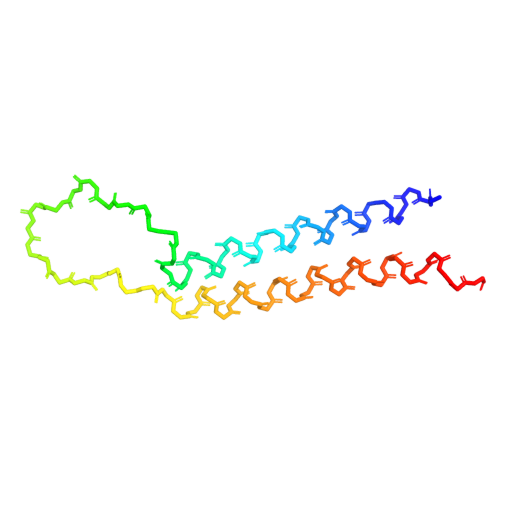Protein AF-A0A498H1Q7-F1 (afdb_monomer_lite)

Radius of gyration: 17.78 Å; chains: 1; bounding box: 58×13×40 Å

pLDDT: mean 75.41, std 15.22, range [46.88, 93.69]

Organism: NCBI:txid1550565

Secondary structure (DSSP, 8-state):
--HHHHHHHHHHHHHHHHHHHHHHHHTTSS----S---S------S--HHHHHHHHHHHHHHHHHHHHHHHHHH--

Structure (mmCIF, N/CA/C/O backbone):
data_AF-A0A498H1Q7-F1
#
_entry.id   AF-A0A498H1Q7-F1
#
loop_
_atom_site.group_PDB
_atom_site.id
_atom_site.type_symbol
_atom_site.label_atom_id
_atom_site.label_alt_id
_atom_site.label_comp_id
_atom_site.label_asym_id
_atom_site.label_entity_id
_atom_site.label_seq_id
_atom_site.pdbx_PDB_ins_code
_atom_site.Cartn_x
_atom_site.Cartn_y
_atom_site.Cartn_z
_atom_site.occupancy
_atom_site.B_iso_or_equiv
_atom_site.auth_seq_id
_atom_site.auth_comp_id
_atom_site.auth_asym_id
_atom_site.auth_atom_id
_atom_site.pdbx_PDB_model_num
ATOM 1 N N . MET A 1 1 ? -15.309 4.809 18.363 1.00 58.47 1 MET A N 1
ATOM 2 C CA . MET A 1 1 ? -14.656 3.878 17.414 1.00 58.47 1 MET A CA 1
ATOM 3 C C . MET A 1 1 ? -14.364 2.581 18.143 1.00 58.47 1 MET A C 1
ATOM 5 O O . MET A 1 1 ? -13.636 2.600 19.124 1.00 58.47 1 MET A O 1
ATOM 9 N N . ASN A 1 2 ? -14.971 1.476 17.715 1.00 75.62 2 ASN A N 1
ATOM 10 C CA . ASN A 1 2 ? -14.713 0.161 18.300 1.00 75.62 2 ASN A CA 1
ATOM 11 C C . ASN A 1 2 ? -13.294 -0.311 17.940 1.00 75.62 2 ASN A C 1
ATOM 13 O O . ASN A 1 2 ? -12.831 -0.061 16.827 1.00 75.62 2 ASN A O 1
ATOM 17 N N . GLY A 1 3 ? -12.622 -1.053 18.829 1.00 78.94 3 GLY A N 1
ATOM 18 C CA . GLY A 1 3 ? -11.252 -1.544 18.587 1.00 78.94 3 GLY A CA 1
ATOM 19 C C . GLY A 1 3 ? -11.108 -2.354 17.289 1.00 78.94 3 GLY A C 1
ATOM 20 O O . GLY A 1 3 ? -10.125 -2.216 16.568 1.00 78.94 3 GLY A O 1
ATOM 21 N N . LYS A 1 4 ? -12.155 -3.101 16.911 1.00 80.25 4 LYS A N 1
ATOM 22 C CA . LYS A 1 4 ? -12.228 -3.849 15.643 1.00 80.25 4 LYS A CA 1
ATOM 23 C C . LYS A 1 4 ? -12.194 -2.942 14.400 1.00 80.25 4 LYS A C 1
ATOM 25 O O . LYS A 1 4 ? -11.674 -3.340 13.365 1.00 80.25 4 LYS A O 1
ATOM 30 N N . GLN A 1 5 ? -12.734 -1.725 14.491 1.00 80.12 5 GLN A N 1
ATOM 31 C CA . GLN A 1 5 ? -12.746 -0.755 13.388 1.00 80.12 5 GLN A CA 1
ATOM 32 C C . GLN A 1 5 ? -11.383 -0.079 13.228 1.00 80.12 5 GLN A C 1
ATOM 34 O O . GLN A 1 5 ? -10.922 0.090 12.104 1.00 80.12 5 GLN A O 1
ATOM 39 N N . ILE A 1 6 ? -10.726 0.253 14.346 1.00 85.12 6 ILE A N 1
ATOM 40 C CA . ILE A 1 6 ? -9.364 0.806 14.348 1.00 85.12 6 ILE A CA 1
ATOM 41 C C . ILE A 1 6 ? -8.389 -0.213 13.760 1.00 85.12 6 ILE A C 1
ATOM 43 O O . ILE A 1 6 ? -7.615 0.129 12.872 1.00 85.12 6 ILE A O 1
ATOM 47 N N . ALA A 1 7 ? -8.481 -1.476 14.188 1.00 87.50 7 ALA A N 1
ATOM 48 C CA . ALA A 1 7 ? -7.670 -2.556 13.636 1.00 87.50 7 ALA A CA 1
ATOM 49 C C . ALA A 1 7 ? -7.880 -2.714 12.119 1.00 87.50 7 ALA A C 1
ATOM 51 O O . ALA A 1 7 ? -6.908 -2.812 11.376 1.00 87.50 7 ALA A O 1
ATOM 52 N N . GLY A 1 8 ? -9.133 -2.663 11.649 1.00 85.56 8 GLY A N 1
ATOM 53 C CA . GLY A 1 8 ? -9.447 -2.707 10.217 1.00 85.56 8 GLY A CA 1
ATOM 54 C C . GLY A 1 8 ? -8.874 -1.523 9.431 1.00 85.56 8 GLY A C 1
ATOM 55 O O . GLY A 1 8 ? -8.303 -1.719 8.361 1.00 85.56 8 GLY A O 1
ATOM 56 N N . ALA A 1 9 ? -8.956 -0.308 9.978 1.00 87.62 9 ALA A N 1
ATOM 57 C CA . ALA A 1 9 ? -8.399 0.888 9.350 1.00 87.62 9 ALA A CA 1
ATOM 58 C C . ALA A 1 9 ? -6.863 0.855 9.287 1.00 87.62 9 ALA A C 1
ATOM 60 O O . ALA A 1 9 ? -6.295 1.173 8.246 1.00 87.62 9 ALA A O 1
ATOM 61 N N . LEU A 1 10 ? -6.193 0.426 10.363 1.00 90.81 10 LEU A N 1
ATOM 62 C CA . LEU A 1 10 ? -4.733 0.275 10.397 1.00 90.81 10 LEU A CA 1
ATOM 63 C C . LEU A 1 10 ? -4.252 -0.793 9.415 1.00 90.81 10 LEU A C 1
ATOM 65 O O . LEU A 1 10 ? -3.298 -0.568 8.675 1.00 90.81 10 LEU A O 1
ATOM 69 N N . PHE A 1 11 ? -4.937 -1.935 9.371 1.00 90.81 11 PHE A N 1
ATOM 70 C CA . PHE A 1 11 ? -4.617 -3.009 8.438 1.00 90.81 11 PHE A CA 1
ATOM 71 C C . PHE A 1 11 ? -4.824 -2.577 6.980 1.00 90.81 11 PHE A C 1
ATOM 73 O O . PHE A 1 11 ? -3.955 -2.794 6.138 1.00 90.81 11 PHE A O 1
ATOM 80 N N . GLY A 1 12 ? -5.934 -1.895 6.686 1.00 88.81 12 GLY A N 1
ATOM 81 C CA . GLY A 1 12 ? -6.190 -1.327 5.364 1.00 88.81 12 GLY A CA 1
ATOM 82 C C . GLY A 1 12 ? -5.152 -0.275 4.964 1.00 88.81 12 GLY A C 1
ATOM 83 O O . GLY A 1 12 ? -4.669 -0.300 3.835 1.00 88.81 12 GLY A O 1
ATOM 84 N N . ALA A 1 13 ? -4.748 0.599 5.894 1.00 91.38 13 ALA A N 1
ATOM 85 C CA . ALA A 1 13 ? -3.691 1.584 5.667 1.00 91.38 13 ALA A CA 1
ATOM 86 C C . ALA A 1 13 ? -2.351 0.910 5.357 1.00 91.38 13 ALA A C 1
ATOM 88 O O . ALA A 1 13 ? -1.695 1.282 4.389 1.00 91.38 13 ALA A O 1
ATOM 89 N N . PHE A 1 14 ? -1.978 -0.118 6.120 1.00 93.69 14 PHE A N 1
ATOM 90 C CA . PHE A 1 14 ? -0.754 -0.879 5.885 1.00 93.69 14 PHE A CA 1
ATOM 91 C C . PHE A 1 14 ? -0.726 -1.502 4.483 1.00 93.69 14 PHE A C 1
ATOM 93 O O . PHE A 1 14 ? 0.240 -1.317 3.744 1.00 93.69 14 PHE A O 1
ATOM 100 N N . ILE A 1 15 ? -1.812 -2.173 4.084 1.00 91.69 15 ILE A N 1
ATOM 101 C CA . ILE A 1 15 ? -1.949 -2.764 2.745 1.00 91.69 15 ILE A CA 1
ATOM 102 C C . ILE A 1 15 ? -1.889 -1.686 1.659 1.00 91.69 15 ILE A C 1
ATOM 104 O O . ILE A 1 15 ? -1.194 -1.866 0.660 1.00 91.69 15 ILE A O 1
ATOM 108 N N . ALA A 1 16 ? -2.577 -0.559 1.853 1.00 90.81 16 ALA A N 1
ATOM 109 C CA . ALA A 1 16 ? -2.565 0.537 0.894 1.00 90.81 16 ALA A CA 1
ATOM 110 C C . ALA A 1 16 ? -1.142 1.086 0.700 1.00 90.81 16 ALA A C 1
ATOM 112 O O . ALA A 1 16 ? -0.663 1.157 -0.429 1.00 90.81 16 ALA A O 1
ATOM 113 N N . PHE A 1 17 ? -0.422 1.400 1.779 1.00 90.94 17 PHE A N 1
ATOM 114 C CA . PHE A 1 17 ? 0.957 1.884 1.680 1.00 90.94 17 PHE A CA 1
ATOM 115 C C . PHE A 1 17 ? 1.880 0.875 0.996 1.00 90.94 17 PHE A C 1
ATOM 117 O O . PHE A 1 17 ? 2.669 1.264 0.138 1.00 90.94 17 PHE A O 1
ATOM 124 N N . LEU A 1 18 ? 1.753 -0.414 1.312 1.00 92.19 18 LEU A N 1
ATOM 125 C CA . LEU A 1 18 ? 2.554 -1.461 0.682 1.00 92.19 18 LEU A CA 1
ATOM 126 C C . LEU A 1 18 ? 2.274 -1.560 -0.826 1.00 92.19 18 LEU A C 1
ATOM 128 O O . LEU A 1 18 ? 3.212 -1.595 -1.620 1.00 92.19 18 LEU A O 1
ATOM 132 N N . GLY A 1 19 ? 1.003 -1.522 -1.236 1.00 90.06 19 GLY A N 1
ATOM 133 C CA . GLY A 1 19 ? 0.617 -1.499 -2.650 1.00 90.06 19 GLY A CA 1
ATOM 134 C C . GLY A 1 19 ? 1.136 -0.264 -3.390 1.00 90.06 19 GLY A C 1
ATOM 135 O O . GLY A 1 19 ? 1.684 -0.384 -4.485 1.00 90.06 19 GLY A O 1
ATOM 136 N N . LEU A 1 20 ? 1.051 0.914 -2.766 1.00 88.25 20 LEU A N 1
ATOM 137 C CA . LEU A 1 20 ? 1.575 2.159 -3.330 1.00 88.25 20 LEU A CA 1
ATOM 138 C C . LEU A 1 20 ? 3.096 2.092 -3.532 1.00 88.25 20 LEU A C 1
ATOM 140 O O . LEU A 1 20 ? 3.592 2.465 -4.593 1.00 88.25 20 LEU A O 1
ATOM 144 N N . LEU A 1 21 ? 3.835 1.575 -2.547 1.00 87.00 21 LEU A N 1
ATOM 145 C CA . LEU A 1 21 ? 5.283 1.388 -2.652 1.00 87.00 21 LEU A CA 1
ATOM 146 C C . LEU A 1 21 ? 5.652 0.380 -3.742 1.00 87.00 21 LEU A C 1
ATOM 148 O O . LEU A 1 21 ? 6.645 0.587 -4.440 1.00 87.00 21 LEU A O 1
ATOM 152 N N . TRP A 1 22 ? 4.870 -0.687 -3.921 1.00 84.31 22 TRP A N 1
ATOM 153 C CA . TRP A 1 22 ? 5.082 -1.629 -5.022 1.00 84.31 22 TRP A CA 1
ATOM 154 C C . TRP A 1 22 ? 4.822 -1.000 -6.383 1.00 84.31 22 TRP A C 1
ATOM 156 O O . TRP A 1 22 ? 5.592 -1.219 -7.313 1.00 84.31 22 TRP A O 1
ATOM 166 N N . PHE A 1 23 ? 3.768 -0.193 -6.492 1.00 83.12 23 PHE A N 1
ATOM 167 C CA . PHE A 1 23 ? 3.437 0.519 -7.719 1.00 83.12 23 PHE A CA 1
ATOM 168 C C . PHE A 1 23 ? 4.561 1.482 -8.116 1.00 83.12 23 PHE A C 1
ATOM 170 O O . PHE A 1 23 ? 5.008 1.484 -9.262 1.00 83.12 23 PHE A O 1
ATOM 177 N N . LEU A 1 24 ? 5.067 2.257 -7.155 1.00 81.56 24 LEU A N 1
ATOM 178 C CA . LEU A 1 24 ? 6.169 3.201 -7.357 1.00 81.56 24 LEU A CA 1
ATOM 179 C C . LEU A 1 24 ? 7.491 2.513 -7.737 1.00 81.56 24 LEU A C 1
ATOM 181 O O . LEU A 1 24 ? 8.256 3.064 -8.527 1.00 81.56 24 LEU A O 1
ATOM 185 N N . GLN A 1 25 ? 7.748 1.315 -7.204 1.00 80.88 25 GLN A N 1
ATOM 186 C CA . GLN A 1 25 ? 8.898 0.487 -7.589 1.00 80.88 25 GLN A CA 1
ATOM 187 C C . GLN A 1 25 ? 8.715 -0.145 -8.975 1.00 80.88 25 GLN A C 1
ATOM 189 O O . GLN A 1 25 ?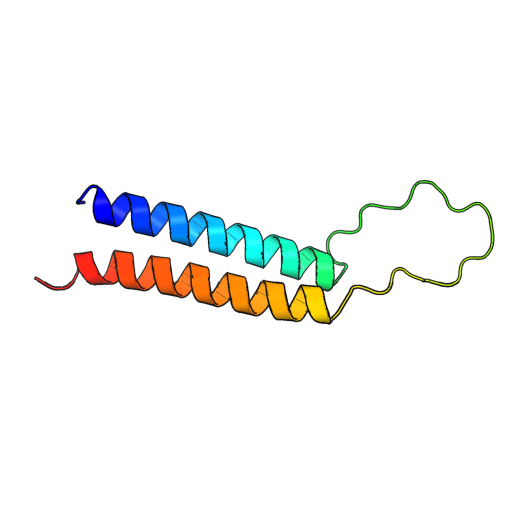 9.635 -0.129 -9.782 1.00 80.88 25 GLN A O 1
ATOM 194 N N . GLY A 1 26 ? 7.527 -0.665 -9.288 1.00 76.88 26 GLY A N 1
ATOM 195 C CA . GLY A 1 26 ? 7.243 -1.279 -10.587 1.00 76.88 26 GLY A CA 1
ATOM 196 C C . GLY A 1 26 ? 7.198 -0.281 -11.746 1.00 76.88 26 GLY A C 1
ATOM 197 O O . GLY A 1 26 ? 7.515 -0.636 -12.874 1.00 76.88 26 GLY A O 1
ATOM 198 N N . THR A 1 27 ? 6.838 0.975 -11.473 1.00 74.50 27 THR A N 1
ATOM 199 C CA . THR A 1 27 ? 6.874 2.081 -12.450 1.00 74.50 27 THR A CA 1
ATOM 200 C C . THR A 1 27 ? 8.240 2.744 -12.560 1.00 74.50 27 THR A C 1
ATOM 202 O O . THR A 1 27 ? 8.401 3.678 -13.346 1.00 74.50 27 THR A O 1
ATOM 205 N N . ASP A 1 28 ? 9.222 2.274 -11.786 1.00 68.50 28 ASP A N 1
ATOM 206 C CA . ASP A 1 28 ? 10.585 2.795 -11.815 1.00 68.50 28 ASP A CA 1
ATOM 207 C C . ASP A 1 28 ? 10.656 4.300 -11.445 1.00 68.50 28 ASP A C 1
ATOM 209 O O . ASP A 1 28 ? 11.624 4.992 -11.743 1.00 68.50 28 ASP A O 1
ATOM 213 N N . ILE A 1 29 ? 9.628 4.840 -10.772 1.00 67.81 29 ILE A N 1
ATOM 214 C CA . ILE A 1 29 ? 9.616 6.224 -10.263 1.00 67.81 29 ILE A CA 1
ATOM 215 C C . ILE A 1 29 ? 10.587 6.359 -9.085 1.00 67.81 29 ILE A C 1
ATOM 217 O O . ILE A 1 29 ? 11.291 7.363 -8.967 1.00 67.81 29 ILE A O 1
ATOM 221 N N . VAL A 1 30 ? 10.661 5.333 -8.231 1.00 62.50 30 VAL A N 1
ATOM 222 C CA . VAL A 1 30 ? 11.626 5.252 -7.127 1.00 62.50 30 VAL A CA 1
ATOM 223 C C . VAL A 1 30 ? 12.784 4.360 -7.560 1.00 62.50 30 VAL A C 1
ATOM 225 O O . VAL A 1 30 ? 12.801 3.157 -7.316 1.00 62.50 30 VAL A O 1
ATOM 228 N N . ARG A 1 31 ? 13.764 4.972 -8.226 1.00 56.56 31 ARG A N 1
ATOM 229 C CA . ARG A 1 31 ? 15.016 4.317 -8.617 1.00 56.56 31 ARG A CA 1
ATOM 230 C C . ARG A 1 31 ? 16.011 4.346 -7.465 1.00 56.56 31 ARG A C 1
ATOM 232 O O . ARG A 1 31 ? 16.589 5.390 -7.165 1.00 56.56 31 ARG A O 1
ATOM 239 N N . MET A 1 32 ? 16.276 3.190 -6.865 1.00 58.88 32 MET A N 1
ATOM 240 C CA . MET A 1 32 ? 17.542 2.979 -6.164 1.00 58.88 32 MET A CA 1
ATOM 241 C C . MET A 1 32 ? 18.625 2.895 -7.244 1.00 58.88 32 MET A C 1
ATOM 243 O O . MET A 1 32 ? 18.677 1.908 -7.972 1.00 58.88 32 MET A O 1
ATOM 247 N N . ARG A 1 33 ? 19.441 3.945 -7.420 1.00 56.19 33 ARG A N 1
ATOM 248 C CA . ARG A 1 33 ? 20.526 3.914 -8.415 1.00 56.19 33 ARG A CA 1
ATOM 249 C C . ARG A 1 33 ? 21.451 2.731 -8.097 1.00 56.19 33 ARG A C 1
ATOM 251 O O . ARG A 1 33 ? 22.008 2.711 -6.997 1.00 56.19 33 ARG A O 1
ATOM 258 N N . PRO A 1 34 ? 21.651 1.771 -9.017 1.00 56.06 34 PRO A N 1
ATOM 259 C CA . PRO A 1 34 ? 22.660 0.750 -8.814 1.00 56.06 34 PRO A CA 1
ATOM 260 C C . PRO A 1 34 ? 24.030 1.433 -8.820 1.00 56.06 34 PRO A C 1
ATOM 262 O O . PRO A 1 34 ? 24.436 2.058 -9.795 1.00 56.06 34 PRO A O 1
ATOM 265 N N . ILE A 1 35 ? 24.741 1.325 -7.702 1.00 57.00 35 ILE A N 1
ATOM 266 C CA . ILE A 1 35 ? 26.090 1.880 -7.501 1.00 57.00 35 ILE A CA 1
ATOM 267 C C . ILE A 1 35 ? 27.165 1.044 -8.236 1.00 57.00 35 ILE A C 1
ATOM 269 O O . ILE A 1 35 ? 28.357 1.291 -8.095 1.00 57.00 35 ILE A O 1
ATOM 273 N N . LEU A 1 36 ? 26.754 0.029 -9.006 1.00 47.62 36 LEU A N 1
ATOM 274 C CA . LEU A 1 36 ? 27.603 -1.003 -9.602 1.00 47.62 36 LEU A CA 1
ATOM 275 C C . LEU A 1 36 ? 27.293 -1.154 -11.100 1.00 47.62 36 LEU A C 1
ATOM 277 O O . LEU A 1 36 ? 26.658 -2.113 -11.524 1.00 47.62 36 LEU A O 1
ATOM 281 N N . CYS A 1 37 ? 27.754 -0.196 -11.905 1.00 56.84 37 CYS A N 1
ATOM 28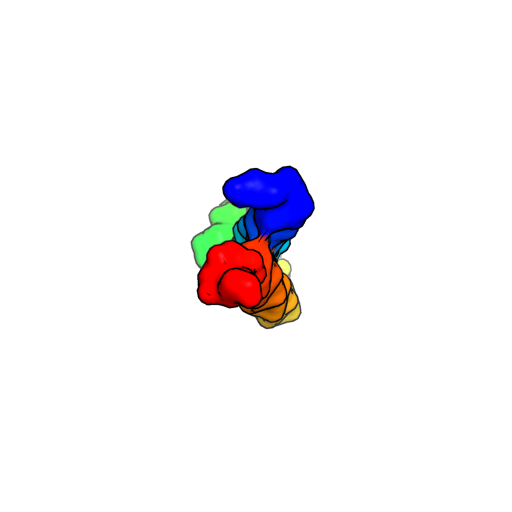2 C CA . CYS A 1 37 ? 27.842 -0.332 -13.361 1.00 56.84 37 CYS A CA 1
ATOM 283 C C . CYS A 1 37 ? 29.296 -0.660 -13.719 1.00 56.84 37 CYS A C 1
ATOM 285 O O . CYS A 1 37 ? 30.105 0.253 -13.860 1.00 56.84 37 CYS A O 1
ATOM 287 N N . PHE A 1 38 ? 29.653 -1.947 -13.800 1.00 52.56 38 PHE A N 1
ATOM 288 C CA . PHE A 1 38 ? 31.037 -2.356 -14.092 1.00 52.56 38 PHE A CA 1
ATOM 289 C C . PHE A 1 38 ? 31.226 -3.066 -15.440 1.00 52.56 38 PHE A C 1
ATOM 291 O O . PHE A 1 38 ? 32.317 -2.973 -15.991 1.00 52.56 38 PHE A O 1
ATOM 298 N N . THR A 1 39 ? 30.214 -3.712 -16.037 1.00 46.88 39 THR A N 1
ATOM 299 C CA . THR A 1 39 ? 30.367 -4.369 -17.353 1.00 46.88 39 THR A CA 1
ATOM 300 C C . THR A 1 39 ? 29.019 -4.510 -18.076 1.00 46.88 39 THR A C 1
ATOM 302 O O . THR A 1 39 ? 28.117 -5.120 -17.515 1.00 46.88 39 THR A O 1
ATOM 305 N N . ASN A 1 40 ? 28.902 -4.018 -19.317 1.00 49.94 40 ASN A N 1
ATOM 306 C CA . ASN A 1 40 ? 27.753 -4.191 -20.230 1.00 49.94 40 ASN A CA 1
ATOM 307 C C . ASN A 1 40 ? 26.390 -3.692 -19.709 1.00 49.94 40 ASN A C 1
ATOM 309 O O . ASN A 1 40 ? 25.588 -4.447 -19.166 1.00 49.94 40 ASN A O 1
ATOM 313 N N . CYS A 1 41 ? 26.116 -2.406 -19.936 1.00 57.69 41 CYS A N 1
ATOM 314 C CA . CYS A 1 41 ? 24.809 -1.790 -19.718 1.00 57.69 41 CYS A CA 1
ATOM 315 C C . CYS A 1 41 ? 23.796 -2.255 -20.777 1.00 57.69 41 CYS A C 1
ATOM 317 O O . CYS A 1 41 ? 23.504 -1.528 -21.722 1.00 57.69 41 CYS A O 1
ATOM 319 N N . GLU A 1 42 ? 23.257 -3.455 -20.608 1.00 53.56 42 GLU A N 1
ATOM 320 C CA . GLU A 1 42 ? 21.924 -3.786 -21.100 1.00 53.56 42 GLU A CA 1
ATOM 321 C C . GLU A 1 42 ? 20.979 -3.581 -19.911 1.00 53.56 42 GLU A C 1
ATOM 323 O O . GLU A 1 42 ? 21.218 -4.130 -18.834 1.00 53.56 42 GLU A O 1
ATOM 328 N N . GLU A 1 43 ? 19.976 -2.708 -20.041 1.00 53.06 43 GLU A N 1
ATOM 329 C CA . GLU A 1 43 ? 19.049 -2.378 -18.952 1.00 53.06 43 GLU A CA 1
ATOM 330 C C . GLU A 1 43 ? 18.200 -3.608 -18.570 1.00 53.06 43 GLU A C 1
ATOM 332 O O . GLU A 1 43 ? 17.032 -3.723 -18.926 1.00 53.06 43 GLU A O 1
ATOM 337 N N . ILE A 1 44 ? 18.741 -4.521 -17.757 1.00 53.69 44 ILE A N 1
ATOM 338 C CA . ILE A 1 44 ? 17.981 -5.581 -17.054 1.00 53.69 44 ILE A CA 1
ATOM 339 C C . ILE A 1 44 ? 17.192 -4.968 -15.866 1.00 53.69 44 ILE A C 1
ATOM 341 O O . ILE A 1 44 ? 16.865 -5.607 -14.872 1.00 53.69 44 ILE A O 1
ATOM 345 N N . VAL A 1 45 ? 16.881 -3.678 -15.958 1.00 56.66 45 VAL A N 1
ATOM 346 C CA . VAL A 1 45 ? 16.212 -2.846 -14.953 1.00 56.66 45 VAL A CA 1
ATOM 347 C C . VAL A 1 45 ? 15.248 -1.896 -15.667 1.00 56.66 45 VAL A C 1
ATOM 349 O O . VAL A 1 45 ? 15.245 -0.691 -15.458 1.00 56.66 45 VAL A O 1
ATOM 352 N N . GLY A 1 46 ? 14.426 -2.448 -16.559 1.00 53.91 46 GLY A N 1
ATOM 353 C CA . GLY A 1 46 ? 13.179 -1.807 -16.962 1.00 53.91 46 GLY A CA 1
ATOM 354 C C . GLY A 1 46 ? 12.129 -2.108 -15.898 1.00 53.91 46 GLY A C 1
ATOM 355 O O . GLY A 1 46 ? 11.893 -3.284 -15.609 1.00 53.91 46 GLY A O 1
ATOM 356 N N . GLY A 1 47 ? 11.537 -1.072 -15.296 1.00 58.09 47 GLY A N 1
ATOM 357 C CA . GLY A 1 47 ? 10.510 -1.203 -14.257 1.00 58.09 47 GLY A CA 1
ATOM 358 C C . GLY A 1 47 ? 9.542 -2.347 -14.546 1.00 58.09 47 GLY A C 1
ATOM 359 O O . GLY A 1 47 ? 8.998 -2.450 -15.644 1.00 58.09 47 GLY A O 1
ATOM 360 N N . SER A 1 48 ? 9.373 -3.257 -13.583 1.00 68.69 48 SER A N 1
ATOM 361 C CA . SER A 1 48 ? 8.573 -4.460 -13.802 1.00 68.69 48 SER A CA 1
ATOM 362 C C . SER A 1 48 ? 7.088 -4.097 -13.902 1.00 68.69 48 SER A C 1
ATOM 364 O O . SER A 1 48 ? 6.475 -3.723 -12.890 1.00 68.69 48 SER A O 1
ATOM 366 N N . PRO A 1 49 ? 6.455 -4.299 -15.072 1.00 72.94 49 PRO A N 1
ATOM 367 C CA . PRO A 1 49 ? 5.031 -4.025 -15.239 1.00 72.94 49 PRO A CA 1
ATOM 368 C C . PRO A 1 49 ? 4.184 -4.893 -14.300 1.00 72.94 49 PRO A C 1
ATOM 370 O O . PRO A 1 4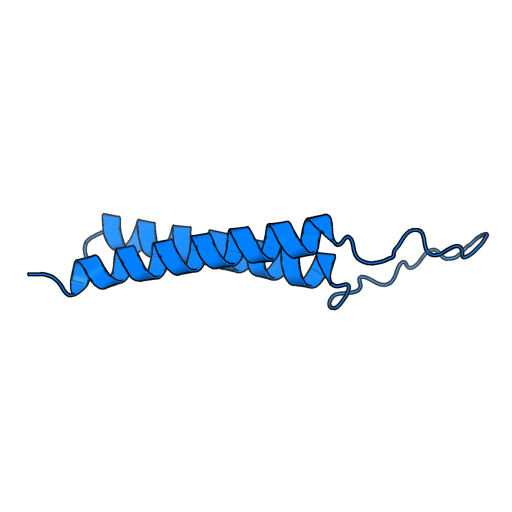9 ? 3.127 -4.473 -13.836 1.00 72.94 49 PRO A O 1
ATOM 373 N N . VAL A 1 50 ? 4.677 -6.089 -13.961 1.00 78.44 50 VAL A N 1
ATOM 374 C CA . VAL A 1 50 ? 4.027 -7.024 -13.034 1.00 78.44 50 VAL A CA 1
ATOM 375 C C . VAL A 1 50 ? 3.974 -6.447 -11.621 1.00 78.44 50 VAL A C 1
ATOM 377 O O . VAL A 1 50 ? 2.918 -6.485 -10.985 1.00 78.44 50 VAL A O 1
ATOM 380 N N . TRP A 1 51 ? 5.074 -5.861 -11.136 1.00 77.06 51 TRP A N 1
ATOM 381 C CA . TRP A 1 51 ? 5.097 -5.195 -9.830 1.00 77.06 51 TRP A CA 1
ATOM 382 C C . TRP A 1 51 ? 4.204 -3.952 -9.814 1.00 77.06 51 TRP A C 1
ATOM 384 O O . TRP A 1 51 ? 3.493 -3.734 -8.834 1.00 77.06 51 TRP A O 1
ATOM 394 N N . ALA A 1 52 ? 4.164 -3.190 -10.913 1.00 82.56 52 ALA A N 1
ATOM 395 C CA . ALA A 1 52 ? 3.288 -2.028 -11.034 1.00 82.56 52 ALA A CA 1
ATOM 396 C C . ALA A 1 52 ? 1.807 -2.432 -10.934 1.00 82.56 52 ALA A C 1
ATOM 398 O O . ALA A 1 52 ? 1.074 -1.919 -10.09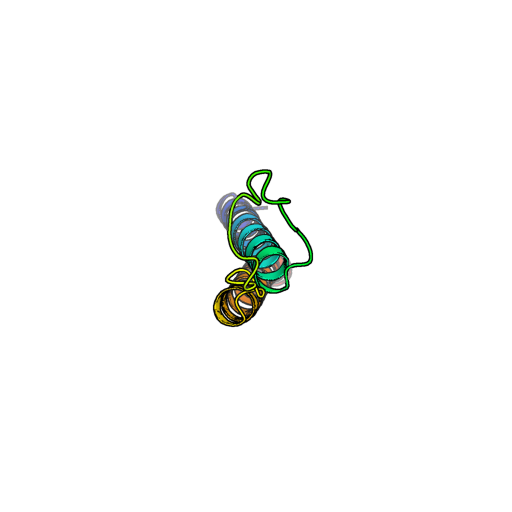0 1.00 82.56 52 ALA A O 1
ATOM 399 N N . VAL A 1 53 ? 1.370 -3.403 -11.741 1.00 87.38 53 VAL A N 1
ATOM 400 C CA . VAL A 1 53 ? -0.023 -3.879 -11.743 1.00 87.38 53 VAL A CA 1
ATOM 401 C C . VAL A 1 53 ? -0.400 -4.476 -10.388 1.00 87.38 53 VAL A C 1
ATOM 403 O O . VAL A 1 53 ? -1.454 -4.149 -9.842 1.00 87.38 53 VAL A O 1
ATOM 406 N N . THR A 1 54 ? 0.477 -5.291 -9.800 1.00 89.69 54 THR A N 1
ATOM 407 C CA . THR A 1 54 ? 0.240 -5.892 -8.479 1.00 89.69 54 THR A CA 1
ATOM 408 C C . THR A 1 54 ? 0.117 -4.816 -7.400 1.00 89.69 54 THR A C 1
ATOM 410 O O . THR A 1 54 ? -0.825 -4.845 -6.610 1.00 89.69 54 THR A O 1
ATOM 413 N N . GLY A 1 55 ? 1.005 -3.818 -7.402 1.00 87.38 55 GLY A N 1
ATOM 414 C CA . GLY A 1 55 ? 0.952 -2.684 -6.482 1.00 87.38 55 GLY A CA 1
ATOM 415 C C . GLY A 1 55 ? -0.348 -1.890 -6.583 1.00 87.38 55 GLY A C 1
ATOM 416 O O . GLY A 1 55 ? -0.970 -1.598 -5.561 1.00 87.38 55 GLY A O 1
ATOM 417 N N . ALA A 1 56 ? -0.815 -1.613 -7.804 1.00 90.00 56 ALA A N 1
ATOM 418 C CA . ALA A 1 56 ? -2.083 -0.922 -8.034 1.00 90.00 56 ALA A CA 1
ATOM 419 C C . ALA A 1 56 ? -3.278 -1.709 -7.470 1.00 90.00 56 ALA A C 1
ATOM 421 O O . ALA A 1 56 ? -4.121 -1.142 -6.773 1.00 90.00 56 ALA A O 1
ATOM 422 N N . VAL A 1 57 ? -3.332 -3.022 -7.714 1.00 92.62 57 VAL A N 1
ATOM 423 C CA . VAL A 1 57 ? -4.400 -3.892 -7.192 1.00 92.62 57 VAL A CA 1
ATOM 424 C C . VAL A 1 57 ? -4.383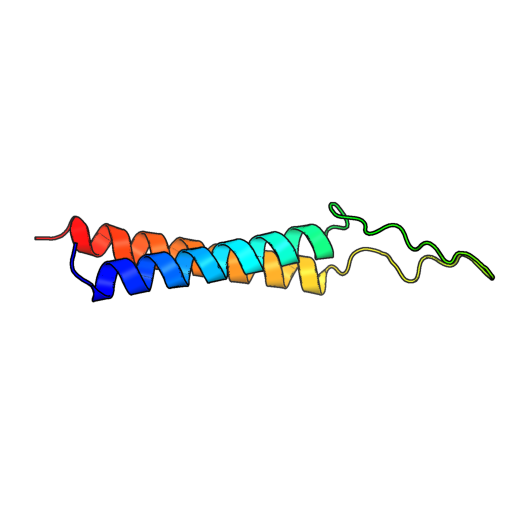 -3.918 -5.662 1.00 92.62 57 VAL A C 1
ATOM 426 O O . VAL A 1 57 ? -5.421 -3.720 -5.029 1.00 92.62 57 VAL A O 1
ATOM 429 N N . VAL A 1 58 ? -3.209 -4.102 -5.056 1.00 91.88 58 VAL A N 1
ATOM 430 C CA . VAL A 1 58 ? -3.045 -4.129 -3.594 1.00 91.88 58 VAL A CA 1
ATOM 431 C C . VAL A 1 58 ? -3.430 -2.782 -2.971 1.00 91.88 58 VAL A C 1
ATOM 433 O O . VAL A 1 58 ? -4.136 -2.757 -1.962 1.00 91.88 58 VAL A O 1
ATOM 436 N N . PHE A 1 59 ? -3.055 -1.663 -3.598 1.00 90.62 59 PHE A N 1
ATOM 437 C CA . PHE A 1 59 ? -3.444 -0.324 -3.153 1.00 90.62 59 PHE A CA 1
ATOM 438 C C . PHE A 1 59 ? -4.968 -0.152 -3.134 1.00 90.62 59 PHE A C 1
ATOM 440 O O . PHE A 1 59 ? -5.528 0.267 -2.119 1.00 90.62 59 PHE A O 1
ATOM 447 N N . ILE A 1 60 ? -5.650 -0.538 -4.218 1.00 93.00 60 ILE A N 1
ATOM 448 C CA . ILE A 1 60 ? -7.115 -0.461 -4.321 1.00 93.00 60 ILE A CA 1
ATOM 449 C C . ILE A 1 60 ? -7.778 -1.286 -3.213 1.00 93.00 60 ILE A C 1
ATOM 451 O O . ILE A 1 60 ? -8.688 -0.791 -2.547 1.00 93.00 60 ILE A O 1
ATOM 455 N N . ILE A 1 61 ? -7.305 -2.511 -2.964 1.00 93.06 61 ILE A N 1
ATOM 456 C CA . ILE A 1 61 ? -7.837 -3.371 -1.896 1.00 93.06 61 ILE A CA 1
ATOM 457 C C . ILE A 1 61 ? -7.677 -2.698 -0.528 1.00 93.06 61 ILE A C 1
ATOM 459 O O . ILE A 1 61 ? -8.644 -2.631 0.233 1.00 93.06 61 ILE A O 1
ATOM 463 N N . GLY A 1 62 ? -6.497 -2.151 -0.225 1.00 88.75 62 GLY A N 1
ATOM 464 C CA . GLY A 1 62 ? -6.247 -1.434 1.028 1.00 88.75 62 GLY A CA 1
ATOM 465 C C . GLY A 1 62 ? -7.202 -0.254 1.232 1.00 88.75 62 GLY A C 1
ATOM 466 O O . GLY A 1 62 ? -7.823 -0.132 2.289 1.00 88.75 62 GLY A O 1
ATOM 467 N N . VAL A 1 63 ? -7.411 0.563 0.194 1.00 90.31 63 VAL A N 1
ATOM 468 C CA . VAL A 1 63 ? -8.361 1.691 0.224 1.00 90.31 63 VAL A CA 1
ATOM 469 C C . VAL A 1 63 ? -9.796 1.211 0.447 1.00 90.31 63 VAL A C 1
ATOM 471 O O . VAL A 1 63 ? -10.512 1.773 1.277 1.00 90.31 63 VAL A O 1
ATOM 474 N N . VAL A 1 64 ? -10.223 0.149 -0.240 1.00 90.69 64 VAL A N 1
ATOM 475 C CA . VAL A 1 64 ? -11.562 -0.436 -0.067 1.00 90.69 64 VAL A CA 1
ATOM 476 C C . VAL A 1 64 ? -11.773 -0.907 1.372 1.00 90.69 64 VAL A C 1
ATOM 478 O O . VAL A 1 64 ? -12.823 -0.627 1.953 1.00 90.69 64 VAL A O 1
ATOM 481 N N . VAL A 1 65 ? -10.777 -1.555 1.981 1.00 87.81 65 VAL A N 1
ATOM 482 C CA . VAL A 1 65 ? -10.836 -1.989 3.386 1.00 87.81 65 VAL A CA 1
ATOM 483 C C . VAL A 1 65 ? -11.024 -0.792 4.321 1.00 87.81 65 VAL A C 1
ATOM 485 O O . VAL A 1 65 ? -11.938 -0.814 5.145 1.00 87.81 65 VAL A O 1
ATOM 488 N N . ILE A 1 66 ? -10.249 0.285 4.147 1.00 87.88 66 ILE A N 1
ATOM 489 C CA . ILE A 1 66 ? -10.386 1.519 4.944 1.00 87.88 66 ILE A CA 1
ATOM 490 C C . ILE A 1 66 ? -11.796 2.104 4.798 1.00 87.88 66 ILE A C 1
ATOM 492 O O . ILE A 1 66 ? -12.448 2.415 5.797 1.00 87.88 66 ILE A O 1
ATOM 496 N N . VAL A 1 67 ? -12.295 2.225 3.563 1.00 86.81 67 VAL A N 1
ATOM 497 C CA . VAL A 1 67 ? -13.620 2.796 3.277 1.00 86.81 67 VAL A CA 1
ATOM 498 C C . VAL A 1 67 ? -14.731 1.946 3.884 1.00 86.81 67 VAL A C 1
ATOM 500 O O . VAL A 1 67 ? -15.668 2.498 4.454 1.00 86.81 67 VAL A O 1
ATOM 503 N N . ILE A 1 68 ? -14.654 0.616 3.811 1.00 86.75 68 ILE A N 1
ATOM 504 C CA . ILE A 1 68 ? -15.656 -0.272 4.418 1.00 86.75 68 ILE A CA 1
ATOM 505 C C . ILE A 1 68 ? -15.604 -0.176 5.947 1.00 86.75 68 ILE A C 1
ATOM 507 O O . ILE A 1 68 ? -16.655 -0.057 6.585 1.00 86.75 68 ILE A O 1
ATOM 511 N N . SER A 1 69 ? -14.409 -0.174 6.544 1.00 82.62 69 SER A N 1
ATOM 512 C CA . SER A 1 69 ? -14.230 0.013 7.989 1.00 82.62 69 SER A CA 1
ATOM 513 C C . SER A 1 69 ? -14.767 1.366 8.468 1.00 82.62 69 SER A C 1
ATOM 515 O O . SER A 1 69 ? -15.387 1.423 9.529 1.00 82.62 69 SER A O 1
ATOM 517 N N . GLY A 1 70 ? -14.611 2.427 7.669 1.00 78.00 70 GLY A N 1
ATOM 518 C CA . GLY A 1 70 ? -15.163 3.760 7.929 1.00 78.00 70 GLY A CA 1
ATOM 519 C C . GLY A 1 70 ? -16.670 3.874 7.669 1.00 78.00 70 GLY A C 1
ATOM 520 O O . GLY A 1 70 ? -17.391 4.483 8.445 1.00 78.00 70 GLY A O 1
ATOM 521 N N . ARG A 1 71 ? -17.218 3.236 6.631 1.00 73.94 71 ARG A N 1
ATOM 522 C CA . ARG A 1 71 ? -18.672 3.241 6.364 1.00 73.94 71 ARG A CA 1
ATOM 523 C C . ARG A 1 71 ? -19.468 2.480 7.424 1.00 73.94 71 ARG A C 1
ATOM 525 O O . ARG A 1 71 ? -20.616 2.827 7.678 1.00 73.94 71 ARG A O 1
ATOM 532 N N . ARG A 1 72 ? -18.855 1.496 8.090 1.00 60.78 72 ARG A N 1
ATOM 533 C CA . ARG A 1 72 ? -19.410 0.834 9.287 1.00 60.78 72 ARG A CA 1
ATOM 534 C C . ARG A 1 72 ? -19.558 1.776 10.498 1.00 60.78 72 ARG A C 1
ATOM 536 O O . ARG A 1 72 ? -20.175 1.365 11.469 1.00 60.78 72 ARG A O 1
ATOM 543 N N . ILE A 1 73 ? -18.984 2.984 10.476 1.00 55.69 73 ILE A N 1
ATOM 544 C CA . ILE A 1 73 ? -19.210 4.048 11.477 1.00 55.69 73 ILE A CA 1
ATOM 545 C C . ILE A 1 73 ? -20.449 4.897 11.142 1.00 55.69 73 ILE A C 1
ATOM 547 O O . ILE A 1 73 ? -21.065 5.436 12.051 1.00 55.69 73 ILE A O 1
ATOM 551 N N . GLY A 1 74 ? -20.824 5.006 9.861 1.00 54.22 74 GLY A N 1
ATOM 552 C CA . GLY A 1 74 ? -21.923 5.864 9.393 1.00 54.22 74 GLY A CA 1
ATOM 553 C C . GLY A 1 74 ? -23.268 5.163 9.173 1.00 54.22 74 GLY A C 1
ATOM 554 O O . GLY A 1 74 ? -24.221 5.819 8.762 1.00 54.22 74 GLY A O 1
ATOM 555 N N . ARG A 1 75 ? -23.362 3.847 9.400 1.00 50.56 75 ARG A N 1
ATOM 556 C CA . ARG A 1 75 ? -24.642 3.125 9.418 1.00 50.56 75 ARG A CA 1
ATOM 557 C C . ARG A 1 75 ? -25.036 2.872 10.882 1.00 50.56 75 ARG A C 1
ATOM 559 O O . ARG A 1 75 ? -24.280 2.142 11.528 1.00 50.56 75 ARG A O 1
ATOM 566 N N . PRO A 1 76 ? -26.115 3.500 11.394 1.00 50.12 76 PRO A N 1
ATOM 567 C CA . PRO A 1 76 ? -26.666 3.188 12.712 1.00 50.12 76 PRO A CA 1
ATOM 568 C C . PRO A 1 76 ? -27.155 1.738 12.787 1.00 50.12 76 PRO A C 1
ATOM 570 O O . PRO A 1 76 ? -27.515 1.176 11.723 1.00 50.12 76 PRO A O 1
#

Sequence (76 aa):
MNGKQIAGALFGAFIAFLGLLWFLQGTDIVRMRPILCFTNCEEIVGGSPVWAVTGAVVFIIGVVVIVISGRRIGRP

Foldseek 3Di:
DDPVLVVLLVQLVVQLVQLQVLLCQLCCVDDPDPPDPDDDPPCPPDRHVVSNVSSVVSNVSSVVSNVVSVVVVVDD